Protein AF-A0A4Y1ZU61-F1 (afdb_monomer)

Nearest PDB structures (foldseek):
  5hyd-assembly1_A  TM=4.601E-01  e=2.644E+00  Homo sapiens

Sequence (171 aa):
MGDCLSGASDINQFMALKKELGKLLLRGGMTLHKWCSSASSESDLYPFNYCEKQSSVKTLGIMWNKCEDAFLFDISTSSTTEFTKRDVLSQIARLFDPLGLLGPIISKAKIFLQRLWLLQIDWSQKLHSDIAQEWSSRLWLLQIDWSQKLHSDIAQEWLCEKHKKIPRFVL

Mean predicted aligned error: 12.49 Å

Structure (mmCIF, N/CA/C/O backbone):
data_AF-A0A4Y1ZU61-F1
#
_entry.id   AF-A0A4Y1ZU61-F1
#
loop_
_atom_site.group_PDB
_atom_site.id
_atom_site.type_symbol
_atom_site.label_atom_id
_atom_site.label_alt_id
_atom_site.label_comp_id
_atom_site.label_asym_id
_atom_site.label_entity_id
_atom_site.label_seq_id
_atom_site.pdbx_PDB_ins_code
_atom_site.Cartn_x
_atom_site.Cartn_y
_atom_site.Cartn_z
_atom_site.occupancy
_atom_site.B_iso_or_equiv
_atom_site.auth_seq_id
_atom_site.auth_comp_id
_atom_site.auth_asym_id
_atom_site.auth_atom_id
_atom_site.pdbx_PDB_model_num
ATOM 1 N N . MET A 1 1 ? -3.605 -2.825 -19.265 1.00 49.19 1 MET A N 1
ATOM 2 C CA . MET A 1 1 ? -2.353 -2.650 -18.495 1.00 49.19 1 MET A CA 1
ATOM 3 C C . MET A 1 1 ? -1.211 -2.685 -19.494 1.00 49.19 1 MET A C 1
ATOM 5 O O . MET A 1 1 ? -1.218 -3.591 -20.314 1.00 49.19 1 MET A O 1
ATOM 9 N N . GLY A 1 2 ? -0.324 -1.688 -19.503 1.00 63.91 2 GLY A N 1
ATOM 10 C CA . GLY A 1 2 ? 0.688 -1.520 -20.556 1.00 63.91 2 GLY A CA 1
ATOM 11 C C . GLY A 1 2 ? 1.927 -0.744 -20.106 1.00 63.91 2 GLY A C 1
ATOM 12 O O . GLY A 1 2 ? 2.548 -0.085 -20.932 1.00 63.91 2 GLY A O 1
ATOM 13 N N . ASP A 1 3 ? 2.264 -0.816 -18.816 1.00 68.88 3 ASP A N 1
ATOM 14 C CA . ASP A 1 3 ? 3.451 -0.169 -18.250 1.00 68.88 3 ASP A CA 1
ATOM 15 C C . ASP A 1 3 ? 4.516 -1.240 -17.963 1.00 68.88 3 ASP A C 1
ATOM 17 O O . ASP A 1 3 ? 4.179 -2.347 -17.533 1.00 68.88 3 ASP A O 1
ATOM 21 N N . CYS A 1 4 ? 5.792 -0.927 -18.196 1.00 71.25 4 CYS A N 1
ATOM 22 C CA . CYS A 1 4 ? 6.911 -1.839 -17.963 1.00 71.25 4 CYS A CA 1
ATOM 23 C C . CYS A 1 4 ? 7.970 -1.147 -17.107 1.00 71.25 4 CYS A C 1
ATOM 25 O O . CYS A 1 4 ? 8.726 -0.330 -17.617 1.00 71.25 4 CYS A O 1
ATOM 27 N N . LEU A 1 5 ? 8.028 -1.515 -15.825 1.00 74.25 5 LEU A N 1
ATOM 28 C CA . LEU A 1 5 ? 9.045 -1.027 -14.900 1.00 74.25 5 LEU A CA 1
ATOM 29 C C . LEU A 1 5 ? 10.284 -1.917 -14.989 1.00 74.25 5 LEU A C 1
ATOM 31 O O . LEU A 1 5 ? 10.221 -3.120 -14.737 1.00 74.25 5 LEU A O 1
ATOM 35 N N . SER A 1 6 ? 11.421 -1.321 -15.318 1.00 73.44 6 SER A N 1
ATOM 36 C CA . SER A 1 6 ? 12.723 -1.985 -15.291 1.00 73.44 6 SER A CA 1
ATOM 37 C C . SER A 1 6 ? 13.803 -0.944 -15.064 1.00 73.44 6 SER A C 1
ATOM 39 O O . SER A 1 6 ? 13.598 0.212 -15.424 1.00 73.44 6 SER A O 1
ATOM 41 N N . GLY A 1 7 ? 14.969 -1.342 -14.553 1.00 74.00 7 GLY A N 1
ATOM 42 C CA . GLY A 1 7 ? 16.083 -0.404 -14.496 1.00 74.00 7 GLY A CA 1
ATOM 43 C C . GLY A 1 7 ? 17.477 -1.009 -14.452 1.00 74.00 7 GLY A C 1
ATOM 44 O O . GLY A 1 7 ? 17.630 -2.228 -14.477 1.00 74.00 7 GLY A O 1
ATOM 45 N N . ALA A 1 8 ? 18.500 -0.143 -14.432 1.00 71.56 8 ALA A N 1
ATOM 46 C CA . ALA A 1 8 ? 19.914 -0.544 -14.489 1.00 71.56 8 ALA A CA 1
ATOM 47 C C . ALA A 1 8 ? 20.859 0.295 -13.597 1.00 71.56 8 ALA A C 1
ATOM 49 O O . ALA A 1 8 ? 20.701 1.504 -13.478 1.00 71.56 8 ALA A O 1
ATOM 50 N N . SER A 1 9 ? 21.851 -0.333 -12.952 1.00 72.50 9 SER A N 1
ATOM 51 C CA . SER A 1 9 ? 22.748 0.329 -11.976 1.00 72.50 9 SER A CA 1
ATOM 52 C C . SER A 1 9 ? 23.707 1.367 -12.559 1.00 72.50 9 SER A C 1
ATOM 54 O O . SER A 1 9 ? 24.311 2.120 -11.801 1.00 72.50 9 SER A O 1
ATOM 56 N N . ASP A 1 10 ? 23.838 1.399 -13.880 1.00 75.50 10 ASP A N 1
ATOM 57 C CA . ASP A 1 10 ? 24.692 2.312 -14.629 1.00 75.50 10 ASP A CA 1
ATOM 58 C C . ASP A 1 10 ? 23.974 2.754 -15.911 1.00 75.50 10 ASP A C 1
ATOM 60 O O . ASP A 1 10 ? 23.156 2.009 -16.462 1.00 75.50 10 ASP A O 1
ATOM 64 N N . ILE A 1 11 ? 24.307 3.942 -16.418 1.00 75.50 11 ILE A N 1
ATOM 65 C CA . ILE A 1 11 ? 23.676 4.501 -17.617 1.00 75.50 11 ILE A CA 1
ATOM 66 C C . ILE A 1 11 ? 23.921 3.650 -18.871 1.00 75.50 11 ILE A C 1
ATOM 68 O O . ILE A 1 11 ? 23.031 3.510 -19.709 1.00 75.50 11 ILE A O 1
ATOM 72 N N . ASN A 1 12 ? 25.084 3.009 -18.993 1.00 79.19 12 ASN A N 1
ATOM 73 C CA . ASN A 1 12 ? 25.391 2.143 -20.130 1.00 79.19 12 ASN A CA 1
ATOM 74 C C . ASN A 1 12 ? 24.535 0.877 -20.098 1.00 79.19 12 ASN A C 1
ATOM 76 O O . ASN A 1 12 ? 23.983 0.4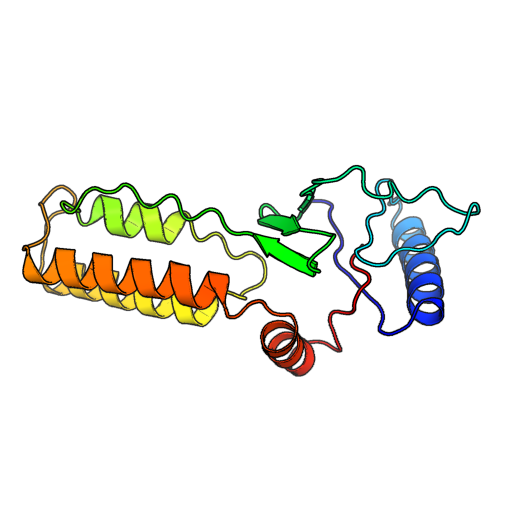66 -21.121 1.00 79.19 12 ASN A O 1
ATOM 80 N N . GLN A 1 13 ? 24.377 0.287 -18.910 1.00 79.88 13 GLN A N 1
ATOM 81 C CA . GLN A 1 13 ? 23.485 -0.854 -18.711 1.00 79.88 13 GLN A CA 1
ATOM 82 C C . GLN A 1 13 ? 22.032 -0.463 -18.991 1.00 79.88 13 GLN A C 1
ATOM 84 O O . GLN A 1 13 ? 21.304 -1.232 -19.614 1.00 79.88 13 GLN A O 1
ATOM 89 N N . PHE A 1 14 ? 21.621 0.744 -18.597 1.00 77.25 14 PHE A N 1
ATOM 90 C CA . PHE A 1 14 ? 20.280 1.254 -18.865 1.00 77.25 14 PHE A CA 1
ATOM 91 C C . PH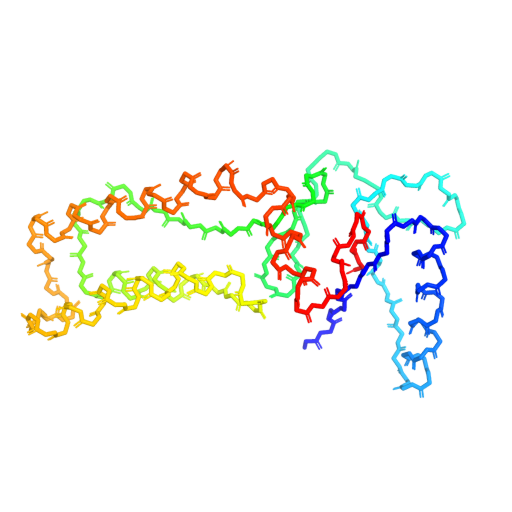E A 1 14 ? 20.015 1.394 -20.364 1.00 77.25 14 PHE A C 1
ATOM 93 O O . PHE A 1 14 ? 18.991 0.932 -20.865 1.00 77.25 14 PHE A O 1
ATOM 100 N N . MET A 1 15 ? 20.960 1.974 -21.105 1.00 79.38 15 MET A N 1
ATOM 101 C CA . MET A 1 15 ? 20.839 2.142 -22.554 1.00 79.38 15 MET A CA 1
ATOM 102 C C . MET A 1 15 ? 20.817 0.796 -23.290 1.00 79.38 15 MET A C 1
ATOM 104 O O . MET A 1 15 ? 20.036 0.621 -24.231 1.00 79.38 15 MET A O 1
ATOM 108 N N . ALA A 1 16 ? 21.626 -0.173 -22.847 1.00 84.44 16 ALA A N 1
ATOM 109 C CA . ALA A 1 16 ? 21.598 -1.536 -23.373 1.00 84.44 16 ALA A CA 1
ATOM 110 C C . ALA A 1 16 ? 20.239 -2.205 -23.117 1.00 84.44 16 ALA A C 1
ATOM 112 O O . ALA A 1 16 ? 19.599 -2.678 -24.057 1.00 84.44 16 ALA A O 1
ATOM 113 N N . LEU A 1 17 ? 19.759 -2.146 -21.873 1.00 82.94 17 LEU A N 1
ATOM 114 C CA . LEU A 1 17 ? 18.472 -2.689 -21.454 1.00 82.94 17 LEU A CA 1
ATOM 115 C C . LEU A 1 17 ? 17.315 -2.078 -22.256 1.00 82.94 17 LEU A C 1
ATOM 117 O O . LEU A 1 17 ? 16.512 -2.808 -22.826 1.00 82.94 17 LEU A O 1
ATOM 121 N N . LYS A 1 18 ? 17.263 -0.746 -22.379 1.00 80.56 18 LYS A N 1
ATOM 122 C CA . LYS A 1 18 ? 16.267 -0.023 -23.187 1.00 80.56 18 LYS A CA 1
ATOM 123 C C . LYS A 1 18 ? 16.232 -0.527 -24.631 1.00 80.56 18 LYS A C 1
ATOM 125 O O . LYS A 1 18 ? 15.157 -0.770 -25.185 1.00 80.56 18 LYS A O 1
ATOM 130 N N . LYS A 1 19 ? 17.405 -0.711 -25.243 1.00 84.31 19 LYS A N 1
ATOM 131 C CA . LYS A 1 19 ? 17.533 -1.204 -26.621 1.00 84.31 19 LYS A CA 1
ATOM 132 C C . LYS A 1 19 ? 17.066 -2.653 -26.759 1.00 84.31 19 LYS A C 1
ATOM 134 O O . LYS A 1 19 ? 16.380 -2.979 -27.728 1.00 84.31 19 LYS A O 1
ATOM 139 N N . GLU A 1 20 ? 17.448 -3.523 -25.832 1.00 87.75 20 GLU A N 1
ATOM 140 C CA . GLU A 1 20 ? 17.048 -4.933 -25.832 1.00 87.75 20 GLU A CA 1
ATOM 141 C C . GLU A 1 20 ? 15.547 -5.096 -25.608 1.00 87.75 20 GLU A C 1
ATOM 143 O O . GLU A 1 20 ? 14.888 -5.800 -26.374 1.00 87.75 20 GLU A O 1
ATOM 148 N N . LEU A 1 21 ? 14.996 -4.374 -24.633 1.00 85.94 21 LEU A N 1
ATOM 149 C CA . LEU A 1 21 ? 13.575 -4.377 -24.309 1.00 85.94 21 LEU A CA 1
ATOM 150 C C . LEU A 1 21 ? 12.737 -3.892 -25.498 1.00 85.94 21 LEU A C 1
ATOM 152 O O . LEU A 1 21 ? 11.770 -4.547 -25.885 1.00 85.94 21 LEU A O 1
ATOM 156 N N . GLY A 1 22 ? 13.156 -2.795 -26.141 1.00 84.50 22 GLY A N 1
ATOM 157 C CA . GLY A 1 22 ? 12.504 -2.280 -27.344 1.00 84.50 22 GLY A CA 1
ATOM 158 C C . GLY A 1 22 ? 12.496 -3.297 -28.488 1.00 84.50 22 GLY A C 1
ATOM 159 O O . GLY A 1 22 ? 11.462 -3.505 -29.117 1.00 84.50 22 GLY A O 1
ATOM 160 N N . LYS A 1 23 ? 13.616 -3.992 -28.727 1.00 88.25 23 LYS A N 1
ATOM 161 C CA . LYS A 1 23 ? 13.687 -5.061 -29.740 1.00 88.25 23 LYS A CA 1
ATOM 162 C C . LYS A 1 23 ? 12.791 -6.250 -29.398 1.00 88.25 23 LYS A C 1
ATOM 164 O O . LYS A 1 23 ? 12.165 -6.811 -30.293 1.00 88.25 23 LYS A O 1
ATOM 169 N N . LEU A 1 24 ? 12.766 -6.662 -28.133 1.00 89.62 24 LEU A N 1
ATOM 170 C CA . LEU A 1 24 ? 11.991 -7.813 -27.678 1.00 89.62 24 LEU A CA 1
ATOM 171 C C . LEU A 1 24 ? 10.491 -7.552 -27.809 1.00 89.62 24 LEU A C 1
ATOM 173 O O . LEU A 1 24 ? 9.779 -8.370 -28.385 1.00 89.62 24 LEU A O 1
ATOM 177 N N . LEU A 1 25 ? 10.021 -6.395 -27.345 1.00 86.00 25 LEU A N 1
ATOM 178 C CA . LEU A 1 25 ? 8.613 -6.018 -27.456 1.00 86.00 25 LEU A CA 1
ATOM 179 C C . LEU A 1 25 ? 8.196 -5.822 -28.913 1.00 86.00 25 LEU A C 1
ATOM 181 O O . LEU A 1 25 ? 7.120 -6.280 -29.295 1.00 86.00 25 LEU A O 1
ATOM 185 N N . LEU A 1 26 ? 9.081 -5.270 -29.751 1.00 88.88 26 LEU A N 1
ATOM 186 C CA . LEU A 1 26 ? 8.821 -5.131 -31.183 1.00 88.88 26 LEU A CA 1
ATOM 187 C C . LEU A 1 26 ? 8.618 -6.491 -31.865 1.00 88.88 26 LEU A C 1
ATOM 189 O O . LEU A 1 26 ? 7.740 -6.620 -32.714 1.00 88.88 26 LEU A O 1
ATOM 193 N N . ARG A 1 27 ? 9.366 -7.530 -31.464 1.00 90.31 27 ARG A N 1
ATOM 194 C CA . ARG A 1 27 ? 9.129 -8.908 -31.939 1.00 90.31 27 ARG A CA 1
ATOM 195 C C . ARG A 1 27 ? 7.758 -9.444 -31.528 1.00 90.31 27 ARG A C 1
ATOM 197 O O . ARG A 1 27 ? 7.196 -10.258 -32.249 1.00 90.31 27 ARG A O 1
ATOM 204 N N . GLY A 1 28 ? 7.226 -8.982 -30.399 1.00 88.56 28 GLY A N 1
ATOM 205 C CA . GLY A 1 28 ? 5.859 -9.252 -29.953 1.00 88.56 28 GLY A CA 1
ATOM 206 C C . GLY A 1 28 ? 4.800 -8.327 -30.563 1.00 88.56 28 GLY A C 1
ATOM 207 O O . GLY A 1 28 ? 3.661 -8.357 -30.110 1.00 88.56 28 GLY A O 1
ATOM 208 N N . GLY A 1 29 ? 5.153 -7.482 -31.541 1.00 88.12 29 GLY A N 1
ATOM 209 C CA . GLY A 1 29 ? 4.235 -6.519 -32.160 1.00 88.12 29 GLY A CA 1
ATOM 210 C C . GLY A 1 29 ? 3.888 -5.314 -31.278 1.00 88.12 29 GLY A C 1
ATOM 211 O O . GLY A 1 29 ? 2.928 -4.606 -31.567 1.00 88.12 29 GLY A O 1
ATOM 212 N N . MET A 1 30 ? 4.645 -5.074 -30.203 1.00 83.00 30 MET A N 1
ATOM 213 C CA . MET A 1 30 ? 4.425 -3.980 -29.256 1.00 83.00 30 MET A CA 1
ATOM 214 C C . MET A 1 30 ? 5.516 -2.914 -29.378 1.00 83.00 30 MET A C 1
ATOM 216 O O . MET A 1 30 ? 6.707 -3.216 -29.419 1.00 83.00 30 MET A O 1
ATOM 220 N N . THR A 1 31 ? 5.119 -1.646 -29.373 1.00 80.50 31 THR A N 1
ATOM 221 C CA . THR A 1 31 ? 6.026 -0.494 -29.442 1.00 80.50 31 THR A CA 1
ATOM 222 C C . THR A 1 31 ? 5.913 0.363 -28.179 1.00 80.50 31 THR A C 1
ATOM 224 O O . THR A 1 31 ? 4.821 0.723 -27.743 1.00 80.50 31 THR A O 1
ATOM 227 N N . LEU A 1 32 ? 7.054 0.693 -27.566 1.00 73.88 32 LEU A N 1
ATOM 228 C CA . LEU A 1 32 ? 7.117 1.522 -26.357 1.00 73.88 32 LEU A CA 1
ATOM 229 C C . LEU A 1 32 ? 7.147 3.012 -26.717 1.00 73.88 32 LEU A C 1
ATOM 231 O O . LEU A 1 32 ? 8.073 3.472 -27.388 1.00 73.88 32 LEU A O 1
ATOM 235 N N . HIS A 1 33 ? 6.162 3.771 -26.234 1.00 62.47 33 HIS A N 1
ATOM 236 C CA . HIS A 1 33 ? 5.930 5.157 -26.667 1.00 62.47 33 HIS A CA 1
ATOM 237 C C . HIS A 1 33 ? 6.062 6.228 -25.572 1.00 62.47 33 HIS A C 1
ATOM 239 O O . HIS A 1 33 ? 5.868 7.406 -25.863 1.00 62.47 33 HIS A O 1
ATOM 245 N N . LYS A 1 34 ? 6.397 5.870 -24.326 1.00 68.69 34 LYS A N 1
ATOM 246 C CA . LYS A 1 34 ? 6.513 6.818 -23.204 1.00 68.69 34 LYS A CA 1
ATOM 247 C C . LYS A 1 34 ? 7.639 6.381 -22.274 1.00 68.69 34 LYS A C 1
ATOM 249 O O . LYS A 1 34 ? 7.451 5.473 -21.481 1.00 68.69 34 LYS A O 1
ATOM 254 N N . TRP A 1 35 ? 8.808 6.996 -22.423 1.00 71.12 35 TRP A N 1
ATOM 255 C CA . TRP A 1 35 ? 10.008 6.658 -21.658 1.00 71.12 35 TRP A CA 1
ATOM 256 C C . TRP A 1 35 ? 10.172 7.637 -20.495 1.00 71.12 35 TRP A C 1
ATOM 258 O O . TRP A 1 35 ? 10.259 8.845 -20.730 1.00 71.12 35 TRP A O 1
ATOM 268 N N . CYS A 1 36 ? 10.234 7.129 -19.264 1.00 65.94 36 CYS A N 1
ATOM 269 C CA . CYS A 1 36 ? 10.576 7.913 -18.077 1.00 65.94 36 CYS A CA 1
ATOM 270 C C . CYS A 1 36 ? 11.932 7.463 -17.503 1.00 65.94 36 CYS A C 1
ATOM 272 O O . CYS A 1 36 ? 12.462 6.423 -17.884 1.00 65.94 36 CYS A O 1
ATOM 274 N N . SER A 1 37 ? 12.550 8.307 -16.673 1.00 67.19 37 SER A N 1
ATOM 275 C CA . SER A 1 37 ? 13.794 8.004 -15.953 1.00 67.19 37 SER A CA 1
ATOM 276 C C . SER A 1 37 ? 13.904 8.913 -14.726 1.00 67.19 37 SER A C 1
ATOM 278 O O . SER A 1 37 ? 13.499 10.078 -14.801 1.00 67.19 37 SER A O 1
ATOM 280 N N . SER A 1 38 ? 14.447 8.396 -13.619 1.00 64.06 38 SER A N 1
ATOM 281 C CA . SER A 1 38 ? 14.801 9.179 -12.423 1.00 64.06 38 SER A CA 1
ATOM 282 C C . SER A 1 38 ? 16.189 9.822 -12.519 1.00 64.06 38 SER A C 1
ATOM 284 O O . SER A 1 38 ? 16.445 10.841 -11.883 1.00 64.06 38 SER A O 1
ATOM 286 N N . ALA A 1 39 ? 17.080 9.305 -13.365 1.00 61.50 39 ALA A N 1
ATOM 287 C CA . ALA A 1 39 ? 18.379 9.923 -13.602 1.00 61.50 39 ALA A CA 1
ATOM 288 C C . ALA A 1 39 ? 18.324 11.034 -14.659 1.00 61.50 39 ALA A C 1
ATOM 290 O O . ALA A 1 39 ? 17.704 10.884 -15.718 1.00 61.50 39 ALA A O 1
ATOM 291 N N . SER A 1 40 ? 19.064 12.113 -14.400 1.00 53.78 40 SER A N 1
ATOM 292 C CA . SER A 1 40 ? 19.354 13.169 -15.365 1.00 53.78 40 SER A CA 1
ATOM 293 C C . SER A 1 40 ? 20.328 12.655 -16.427 1.00 53.78 40 SER A C 1
ATOM 295 O O . SER A 1 40 ? 21.497 12.406 -16.130 1.00 53.78 40 SER A O 1
ATOM 297 N N . SER A 1 41 ? 19.882 12.521 -17.673 1.00 51.72 41 SER A N 1
ATOM 298 C CA . SER A 1 41 ? 20.801 12.428 -18.808 1.00 51.72 41 SER A CA 1
ATOM 299 C C . SER A 1 41 ? 20.477 13.523 -19.818 1.00 51.72 41 SER A C 1
ATOM 301 O O . SER A 1 41 ? 19.444 13.455 -20.484 1.00 51.72 41 SER A O 1
ATOM 303 N N . GLU A 1 42 ? 21.377 14.495 -19.956 1.00 43.41 42 GLU A N 1
ATOM 304 C CA . GLU A 1 42 ? 21.419 15.507 -21.026 1.00 43.41 42 GLU A CA 1
ATOM 305 C C . GLU A 1 42 ? 21.897 14.882 -22.353 1.00 43.41 42 GLU A C 1
ATOM 307 O O . GLU A 1 42 ? 22.849 15.336 -22.976 1.00 43.41 42 GLU A O 1
ATOM 312 N N . SER A 1 43 ? 21.315 13.756 -22.769 1.00 45.34 43 SER A N 1
ATOM 313 C CA . SER A 1 43 ? 21.635 13.166 -24.071 1.00 45.34 43 SER A CA 1
ATOM 314 C C . SER A 1 43 ? 20.534 13.484 -25.071 1.00 45.34 43 SER A C 1
ATOM 316 O O . SER A 1 43 ? 19.485 12.841 -25.076 1.00 45.34 43 SER A O 1
ATOM 318 N N . ASP A 1 44 ? 20.839 14.423 -25.969 1.00 43.97 44 ASP A N 1
ATOM 319 C CA . ASP A 1 44 ? 20.011 14.903 -27.090 1.00 43.97 44 ASP A CA 1
ATOM 320 C C . ASP A 1 44 ? 19.501 13.798 -28.036 1.00 43.97 44 ASP A C 1
ATOM 322 O O . ASP A 1 44 ? 18.626 14.021 -28.869 1.00 43.97 44 ASP A O 1
ATOM 326 N N . LEU A 1 45 ? 20.035 12.579 -27.920 1.00 42.75 45 LEU A N 1
ATOM 327 C CA . LEU A 1 45 ? 19.697 11.441 -28.777 1.00 42.75 45 LEU A CA 1
ATOM 328 C C . LEU A 1 45 ? 18.305 10.858 -28.509 1.00 42.75 45 LEU A C 1
ATOM 330 O O . LEU A 1 45 ? 17.750 10.198 -29.386 1.00 42.75 45 LEU A O 1
ATOM 334 N N . TYR A 1 46 ? 17.739 11.084 -27.322 1.00 47.53 46 TYR A N 1
ATOM 335 C CA . TYR A 1 46 ? 16.368 10.697 -26.999 1.00 47.53 46 TYR A CA 1
ATOM 336 C C . TYR A 1 46 ? 15.809 11.708 -26.002 1.00 47.53 46 TYR A C 1
ATOM 338 O O . TYR A 1 46 ? 16.258 11.689 -24.856 1.00 47.53 46 TYR A O 1
ATOM 346 N N . PRO A 1 47 ? 14.836 12.557 -26.384 1.00 45.38 47 PRO A N 1
ATOM 347 C CA . PRO A 1 47 ? 14.222 13.485 -25.451 1.00 45.38 47 PRO A CA 1
ATOM 348 C C . PRO A 1 47 ? 13.450 12.664 -24.419 1.00 45.38 47 PRO A C 1
ATOM 350 O O . PRO A 1 47 ? 12.307 12.257 -24.622 1.00 45.38 47 PRO A O 1
ATOM 353 N N . PHE A 1 48 ? 14.109 12.347 -23.311 1.00 50.34 48 PHE A N 1
ATOM 354 C CA . PHE A 1 48 ? 13.400 12.058 -22.085 1.00 50.34 48 PHE A CA 1
ATOM 355 C C . PHE A 1 48 ? 12.672 13.347 -21.719 1.00 50.34 48 PHE A C 1
ATOM 357 O O . PHE A 1 48 ? 13.251 14.429 -21.819 1.00 50.34 48 PHE A O 1
ATOM 364 N N . ASN A 1 49 ? 11.408 13.249 -21.311 1.00 46.78 49 ASN A N 1
ATOM 365 C CA . ASN A 1 49 ? 10.718 14.385 -20.707 1.00 46.78 49 ASN A CA 1
ATOM 366 C C . ASN A 1 49 ? 11.382 14.668 -19.354 1.00 46.78 49 ASN A C 1
ATOM 368 O O . ASN A 1 49 ? 10.971 14.154 -18.307 1.00 46.78 49 ASN A O 1
ATOM 372 N N . TYR A 1 50 ? 12.474 15.423 -19.424 1.00 45.88 5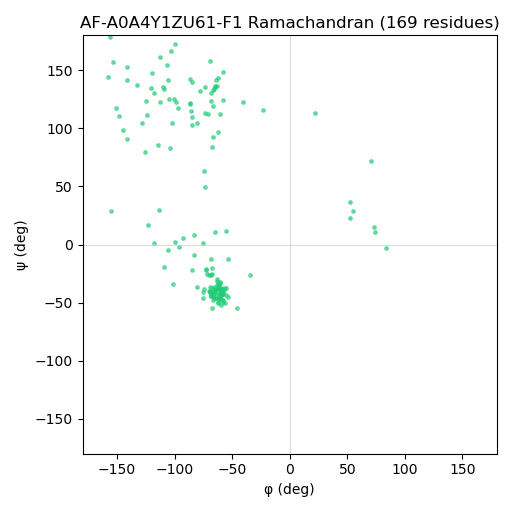0 TYR A N 1
ATOM 373 C CA . TYR A 1 50 ? 13.238 15.925 -18.303 1.00 45.88 50 TYR A CA 1
ATOM 374 C C . TYR A 1 50 ? 12.367 16.886 -17.486 1.00 45.88 50 TYR A C 1
ATOM 376 O O . TYR A 1 50 ? 11.529 17.608 -18.025 1.00 45.88 50 TYR A O 1
ATOM 384 N N . CYS A 1 51 ? 12.520 16.817 -16.164 1.00 48.28 51 CYS A N 1
ATOM 385 C CA . CYS A 1 51 ? 11.661 17.463 -15.179 1.00 48.28 51 CYS A CA 1
ATOM 386 C C . CYS A 1 51 ? 11.632 18.992 -15.317 1.00 48.28 51 CYS A C 1
ATOM 388 O O . CYS A 1 51 ? 12.556 19.676 -14.880 1.00 48.28 51 CYS A O 1
ATOM 390 N N . GLU A 1 52 ? 10.488 19.541 -15.719 1.00 40.47 52 GLU A N 1
ATOM 391 C CA . GLU A 1 52 ? 9.997 20.724 -15.017 1.00 40.47 52 GLU A CA 1
ATOM 392 C C . GLU A 1 52 ? 9.660 20.308 -13.575 1.00 40.47 52 GLU A C 1
ATOM 394 O O . GLU A 1 52 ? 9.143 19.212 -13.321 1.00 40.47 52 GLU A O 1
ATOM 399 N N . LYS A 1 53 ? 10.069 21.149 -12.620 1.00 41.72 53 LYS A N 1
ATOM 400 C CA . LYS A 1 53 ? 9.905 20.970 -11.170 1.00 41.72 53 LYS A CA 1
ATOM 401 C C . LYS A 1 53 ? 8.512 20.400 -10.857 1.00 41.72 53 LYS A C 1
ATOM 403 O O . LYS A 1 53 ? 7.522 21.030 -11.193 1.00 41.72 53 LYS A O 1
ATOM 408 N N . GLN A 1 54 ? 8.461 19.244 -10.187 1.00 50.78 54 GLN A N 1
ATOM 409 C CA . GLN A 1 54 ? 7.243 18.484 -9.840 1.00 50.78 54 GLN A CA 1
ATOM 410 C C . GLN A 1 54 ? 6.526 17.804 -11.023 1.00 50.78 54 GLN A C 1
ATOM 412 O O . GLN A 1 54 ? 5.405 18.153 -11.371 1.00 50.78 54 GLN A O 1
ATOM 417 N N . SER A 1 55 ? 7.103 16.739 -11.584 1.00 60.53 55 SER A N 1
ATOM 418 C CA . SER A 1 55 ? 6.321 15.801 -12.407 1.00 60.53 55 SER A CA 1
ATOM 419 C C . SER A 1 55 ? 6.259 14.435 -11.733 1.00 60.53 55 SER A C 1
ATOM 421 O O . SER A 1 55 ? 7.071 13.550 -11.990 1.00 60.53 55 SER A O 1
ATOM 423 N N . SER A 1 56 ? 5.296 14.264 -10.828 1.00 65.06 56 SER A N 1
ATOM 424 C CA . SER A 1 56 ? 4.895 12.928 -10.394 1.00 65.06 56 SER A CA 1
ATOM 425 C C . SER A 1 56 ? 4.247 12.205 -11.577 1.00 65.06 56 SER A C 1
ATOM 427 O O . SER A 1 56 ? 3.423 12.773 -12.294 1.00 65.06 56 SER A O 1
ATOM 429 N N . VAL A 1 57 ? 4.649 10.960 -11.827 1.00 69.94 57 VAL A N 1
ATOM 430 C CA . VAL A 1 57 ? 4.070 10.136 -12.897 1.00 69.94 57 VAL A CA 1
ATOM 431 C C . VAL A 1 57 ? 3.249 9.035 -12.254 1.00 69.94 57 VAL A C 1
ATOM 433 O O . VAL A 1 57 ? 3.688 8.408 -11.294 1.00 69.94 57 VAL A O 1
ATOM 436 N N . LYS A 1 58 ? 2.038 8.808 -12.763 1.00 69.94 58 LYS A N 1
ATOM 437 C CA . LYS A 1 58 ? 1.232 7.663 -12.351 1.00 69.94 58 LYS A CA 1
ATOM 438 C C . LYS A 1 58 ? 1.628 6.459 -13.201 1.00 69.94 58 LYS A C 1
ATOM 440 O O . LYS A 1 58 ? 1.365 6.467 -14.400 1.00 69.94 58 LYS A O 1
ATOM 445 N N . THR A 1 59 ? 2.198 5.439 -12.572 1.00 67.38 59 THR A N 1
ATOM 446 C CA . THR A 1 59 ? 2.610 4.189 -13.225 1.00 67.38 59 THR A CA 1
ATOM 447 C C . THR A 1 59 ? 2.111 3.013 -12.401 1.00 67.38 59 THR A C 1
ATOM 449 O O . THR A 1 59 ? 2.142 3.068 -11.177 1.00 67.38 59 THR A O 1
ATOM 452 N N . LEU A 1 60 ? 1.576 1.970 -13.043 1.00 70.12 60 LEU A N 1
ATOM 453 C CA . LEU A 1 60 ? 0.943 0.832 -12.351 1.00 70.12 60 LEU A CA 1
ATOM 454 C C . LEU A 1 60 ? -0.144 1.226 -11.331 1.00 70.12 60 LEU A C 1
ATOM 456 O O . LEU A 1 60 ? -0.442 0.460 -10.427 1.00 70.12 60 LEU A O 1
ATOM 460 N N . GLY A 1 61 ? -0.757 2.406 -11.456 1.00 68.31 61 GLY A N 1
ATOM 461 C CA . GLY A 1 61 ? -1.769 2.893 -10.511 1.00 68.31 61 GLY A CA 1
ATOM 462 C C . GLY A 1 61 ? -1.223 3.570 -9.247 1.00 68.31 61 GLY A C 1
ATOM 463 O O . GLY A 1 61 ? -2.027 4.116 -8.495 1.00 68.31 61 GLY A O 1
ATOM 464 N N . ILE A 1 62 ? 0.099 3.611 -9.060 1.00 70.88 62 ILE A N 1
ATOM 465 C CA . ILE A 1 62 ? 0.796 4.312 -7.969 1.00 70.88 62 ILE A CA 1
ATOM 466 C C . ILE A 1 62 ? 1.490 5.571 -8.502 1.00 70.88 62 ILE A C 1
ATOM 468 O O . ILE A 1 62 ? 1.782 5.669 -9.696 1.00 70.88 62 ILE A O 1
ATOM 472 N N . MET A 1 63 ? 1.705 6.572 -7.649 1.00 73.38 63 MET A N 1
ATOM 473 C CA . MET A 1 63 ? 2.445 7.773 -8.037 1.00 73.38 63 MET A CA 1
ATOM 474 C C . MET A 1 63 ? 3.939 7.536 -7.829 1.00 73.38 63 MET A C 1
ATOM 476 O O . MET A 1 63 ? 4.342 6.906 -6.860 1.00 73.38 63 MET A O 1
ATOM 480 N N . TRP A 1 64 ? 4.771 8.046 -8.725 1.00 74.50 64 TRP A N 1
ATOM 481 C CA . TRP A 1 64 ? 6.222 7.969 -8.616 1.00 74.50 64 TRP A CA 1
ATOM 482 C C . TRP A 1 64 ? 6.821 9.371 -8.704 1.00 74.50 64 TRP A C 1
ATOM 484 O O . TRP A 1 64 ? 6.571 10.107 -9.665 1.00 74.50 64 TRP A O 1
ATOM 494 N N . ASN A 1 65 ? 7.585 9.752 -7.679 1.00 69.88 65 ASN A N 1
ATOM 495 C CA . ASN A 1 65 ? 8.403 10.954 -7.675 1.00 69.88 65 ASN A CA 1
ATOM 496 C C . ASN A 1 65 ? 9.745 10.641 -8.337 1.00 69.88 65 ASN A C 1
ATOM 498 O O . ASN A 1 65 ? 10.630 10.050 -7.723 1.00 69.88 65 ASN A O 1
ATOM 502 N N . LYS A 1 66 ? 9.898 11.077 -9.589 1.00 66.81 66 LYS A N 1
ATOM 503 C CA . LYS A 1 66 ? 11.120 10.860 -10.373 1.00 66.81 66 LYS A CA 1
ATOM 504 C C . LYS A 1 66 ? 12.361 11.494 -9.738 1.00 66.81 66 LYS A C 1
ATOM 506 O O . LYS A 1 66 ? 13.447 10.961 -9.906 1.00 66.81 66 LYS A O 1
ATOM 511 N N . CYS A 1 67 ? 12.213 12.620 -9.035 1.00 65.31 67 CYS A N 1
ATOM 512 C CA . CYS A 1 67 ? 13.350 13.349 -8.464 1.00 65.31 67 CYS A CA 1
ATOM 513 C C . CYS A 1 67 ? 13.926 12.650 -7.229 1.00 65.31 67 CYS A C 1
ATOM 515 O O . CYS A 1 67 ? 15.134 12.648 -7.029 1.00 65.31 67 CYS A O 1
ATOM 517 N N . GLU A 1 68 ? 13.051 12.082 -6.403 1.00 63.91 68 GLU A N 1
ATOM 518 C CA . GLU A 1 68 ? 13.423 11.399 -5.156 1.00 63.91 68 GLU A CA 1
ATOM 519 C C . GLU A 1 68 ? 13.545 9.881 -5.338 1.00 63.91 68 GLU A C 1
ATOM 521 O O . GLU A 1 68 ? 13.888 9.178 -4.396 1.00 63.91 68 GLU A O 1
ATOM 526 N N . ASP A 1 69 ? 13.258 9.378 -6.544 1.00 69.12 69 ASP A N 1
ATOM 527 C CA . ASP A 1 69 ? 13.192 7.950 -6.868 1.00 69.12 69 ASP A CA 1
ATOM 528 C C . ASP A 1 69 ? 12.265 7.170 -5.912 1.00 69.12 69 ASP A C 1
ATOM 530 O O . ASP A 1 69 ? 12.524 6.026 -5.546 1.00 69.12 69 ASP A O 1
ATOM 534 N N . ALA A 1 70 ? 11.164 7.805 -5.498 1.00 68.38 70 ALA A N 1
ATOM 535 C CA . ALA A 1 70 ? 10.284 7.308 -4.445 1.00 68.38 70 ALA A CA 1
ATOM 536 C C . ALA A 1 70 ? 8.853 7.091 -4.948 1.00 68.38 70 ALA A C 1
ATOM 538 O O . ALA A 1 70 ? 8.274 7.945 -5.629 1.00 68.38 70 ALA A O 1
ATOM 539 N N . PHE A 1 71 ? 8.253 5.952 -4.595 1.00 73.25 71 PHE A N 1
ATOM 540 C CA . PHE A 1 71 ? 6.825 5.726 -4.813 1.00 73.25 71 PHE A CA 1
ATOM 541 C C . PHE A 1 71 ? 6.007 6.463 -3.755 1.00 73.25 71 PHE A C 1
ATOM 543 O O . PHE A 1 71 ? 6.267 6.370 -2.558 1.00 73.25 71 PHE A O 1
ATOM 550 N N . LEU A 1 72 ? 4.993 7.180 -4.218 1.00 70.25 72 LEU A N 1
ATOM 551 C CA . LEU A 1 72 ? 4.057 7.939 -3.415 1.00 70.25 72 LEU A CA 1
ATOM 552 C C . LEU A 1 72 ? 2.727 7.186 -3.354 1.00 70.25 72 LEU A C 1
ATOM 554 O O . LEU A 1 72 ? 2.106 6.883 -4.379 1.00 70.25 72 LEU A O 1
ATOM 558 N N . PHE A 1 73 ? 2.281 6.931 -2.130 1.00 69.81 73 PHE A N 1
ATOM 559 C CA . PHE A 1 73 ? 0.966 6.386 -1.831 1.00 69.81 73 PHE A CA 1
ATOM 560 C C . PHE A 1 73 ? 0.156 7.463 -1.117 1.00 69.81 73 PHE A C 1
ATOM 562 O O . PHE A 1 73 ? 0.576 7.975 -0.080 1.00 69.81 73 PHE A O 1
ATOM 569 N N . ASP A 1 74 ? -1.000 7.817 -1.673 1.00 65.62 74 ASP A N 1
ATOM 570 C CA . ASP A 1 74 ? -1.909 8.756 -1.024 1.00 65.62 74 ASP A CA 1
ATOM 571 C C . ASP A 1 74 ? -2.729 8.019 0.039 1.00 65.62 74 ASP A C 1
ATOM 573 O O . ASP A 1 74 ? -3.644 7.247 -0.263 1.00 65.62 74 ASP A O 1
ATOM 577 N N . ILE A 1 75 ? -2.370 8.243 1.300 1.00 65.44 75 ILE A N 1
ATOM 578 C CA . ILE A 1 75 ? -3.149 7.800 2.450 1.00 65.44 75 ILE A CA 1
ATOM 579 C C . ILE A 1 75 ? -3.851 9.033 3.000 1.00 65.44 75 ILE A C 1
ATOM 581 O O . ILE A 1 75 ? -3.391 9.661 3.951 1.00 65.44 75 ILE A O 1
ATOM 585 N N . SER A 1 76 ? -4.984 9.384 2.395 1.00 60.59 76 SER A N 1
ATOM 586 C CA . SER A 1 76 ? -5.853 10.434 2.915 1.00 60.59 76 SER A CA 1
ATOM 587 C C . SER A 1 76 ? -6.374 10.015 4.301 1.00 60.59 76 SER A C 1
ATOM 589 O O . SER A 1 76 ? -7.340 9.247 4.408 1.00 60.59 76 SER A O 1
ATOM 591 N N . THR A 1 77 ? -5.735 10.477 5.371 1.00 60.44 77 THR A N 1
ATOM 592 C CA . THR A 1 77 ? -6.242 10.319 6.733 1.00 60.44 77 THR A CA 1
ATOM 593 C C . THR A 1 77 ? -7.207 11.467 7.000 1.00 60.44 77 THR A C 1
ATOM 595 O O . THR A 1 77 ? -6.826 12.633 7.079 1.00 60.44 77 THR A O 1
ATOM 598 N N . SER A 1 78 ? -8.503 11.167 7.088 1.00 59.19 78 SER A N 1
ATOM 599 C CA . SER A 1 78 ? -9.438 12.138 7.647 1.00 59.19 78 SER A CA 1
ATOM 600 C C . SER A 1 78 ? -9.079 12.326 9.122 1.00 59.19 78 SER A C 1
ATOM 602 O O . SER A 1 78 ? -8.875 11.346 9.836 1.00 59.19 78 SER A O 1
ATOM 604 N N . SER A 1 79 ? -9.014 13.572 9.597 1.00 60.69 79 SER A N 1
ATOM 605 C CA . SER A 1 79 ? -8.737 13.934 11.002 1.00 60.69 79 SER A CA 1
ATOM 606 C C . SER A 1 79 ? -9.829 13.486 11.988 1.00 60.69 79 SER A C 1
ATOM 608 O O . SER A 1 79 ? -9.847 13.887 13.150 1.00 60.69 79 SER A O 1
ATOM 610 N N . THR A 1 80 ? -10.759 12.652 11.529 1.00 66.12 80 THR A N 1
ATOM 611 C CA . THR A 1 80 ? -11.802 12.022 12.324 1.00 66.12 80 THR A CA 1
ATOM 612 C C . THR A 1 80 ? -11.190 11.011 13.275 1.00 66.12 80 THR A C 1
ATOM 614 O O . THR A 1 80 ? -10.540 10.061 12.856 1.00 66.12 80 THR A O 1
ATOM 617 N N . THR A 1 81 ? -11.461 11.195 14.560 1.00 70.00 81 THR A N 1
ATOM 618 C CA . THR A 1 81 ? -11.154 10.237 15.629 1.00 70.00 81 THR A CA 1
ATOM 619 C C . THR A 1 81 ? -12.227 9.156 15.767 1.00 70.00 81 THR A C 1
ATOM 621 O O . THR A 1 81 ? -12.039 8.177 16.486 1.00 70.00 81 THR A O 1
ATOM 624 N N . GLU A 1 82 ? -13.349 9.314 15.064 1.00 83.00 82 GLU A N 1
ATOM 625 C CA . GLU A 1 82 ? -14.431 8.342 15.010 1.00 83.00 82 GLU A CA 1
ATOM 626 C C . GLU A 1 82 ? -14.298 7.481 13.756 1.00 83.00 82 GLU A C 1
ATOM 628 O O . GLU A 1 82 ? -14.401 7.975 12.634 1.00 83.00 82 GLU A O 1
ATOM 633 N N . PHE A 1 83 ? -14.100 6.182 13.956 1.00 89.00 83 PHE A N 1
ATOM 634 C CA . PHE A 1 83 ? -14.044 5.202 12.877 1.00 89.00 83 PHE A CA 1
ATOM 635 C C . PHE A 1 83 ? -15.146 4.170 13.058 1.00 89.00 83 PHE A C 1
ATOM 637 O O . PHE A 1 83 ? -15.493 3.807 14.182 1.00 89.00 83 PHE A O 1
ATOM 644 N N . THR A 1 84 ? -15.660 3.657 11.949 1.00 92.81 84 THR A N 1
ATOM 645 C CA . THR A 1 84 ? -16.436 2.417 11.907 1.00 92.81 84 THR A CA 1
ATOM 646 C C . THR A 1 84 ? -15.581 1.275 11.360 1.00 92.81 84 THR A C 1
ATOM 648 O O . THR A 1 84 ? -14.530 1.495 10.746 1.00 92.81 84 THR A O 1
ATOM 651 N N . LYS A 1 85 ? -16.038 0.026 11.520 1.00 92.75 85 LYS A N 1
ATOM 652 C CA . LYS A 1 85 ? -15.401 -1.129 10.859 1.00 92.75 85 LYS A CA 1
ATOM 653 C C . LYS A 1 85 ? -15.320 -0.928 9.337 1.00 92.75 85 LYS A C 1
ATOM 655 O O . LYS A 1 85 ? -14.311 -1.284 8.723 1.00 92.75 85 LYS A O 1
ATOM 660 N N . ARG A 1 86 ? -16.352 -0.321 8.736 1.00 92.44 86 ARG A N 1
ATOM 661 C CA . ARG A 1 86 ? -16.379 0.044 7.314 1.00 92.44 86 ARG A CA 1
ATOM 662 C C . ARG A 1 86 ? -15.261 1.011 6.940 1.00 92.44 86 ARG A C 1
ATOM 664 O O . ARG A 1 86 ? -14.632 0.818 5.901 1.00 92.44 86 ARG A O 1
ATOM 671 N N . ASP A 1 87 ? -15.011 2.025 7.762 1.00 90.00 87 ASP A N 1
ATOM 672 C CA . ASP A 1 87 ? -13.979 3.028 7.479 1.00 90.00 87 ASP A CA 1
ATOM 673 C C . ASP A 1 87 ? -12.585 2.409 7.515 1.00 90.00 87 ASP A C 1
ATOM 675 O O . ASP A 1 87 ? -11.793 2.625 6.598 1.00 90.00 87 ASP A O 1
ATOM 679 N N . VAL A 1 88 ? -12.320 1.556 8.510 1.00 90.06 88 VAL A N 1
ATOM 680 C CA . VAL A 1 88 ? -11.070 0.789 8.613 1.00 90.06 88 VAL A CA 1
ATOM 681 C C . VAL A 1 88 ? -10.847 -0.048 7.355 1.00 90.06 88 VAL A C 1
ATOM 683 O O . VAL A 1 88 ? -9.787 0.032 6.736 1.00 90.06 88 VAL A O 1
ATOM 686 N N . LEU A 1 89 ? -11.852 -0.817 6.920 1.00 91.00 89 LEU A N 1
ATOM 687 C CA . LEU A 1 89 ? -11.737 -1.593 5.685 1.00 91.00 89 LEU A CA 1
ATOM 688 C C . LEU A 1 89 ? -11.532 -0.693 4.460 1.00 91.00 89 LEU A C 1
ATOM 690 O O . LEU A 1 89 ? -10.701 -1.012 3.612 1.00 91.00 89 LEU A O 1
ATOM 694 N N . SER A 1 90 ? -12.278 0.412 4.354 1.00 88.75 90 SER A N 1
ATOM 695 C CA . SER A 1 90 ? -12.149 1.357 3.240 1.00 88.75 90 SER A CA 1
ATOM 696 C C . SER A 1 90 ? -10.725 1.894 3.143 1.00 88.75 90 SER A C 1
ATOM 698 O O . SER A 1 90 ? -10.174 1.950 2.048 1.00 88.75 90 SER A O 1
ATOM 700 N N . GLN A 1 91 ? -10.109 2.236 4.273 1.00 86.06 91 GLN A N 1
ATOM 701 C CA . GLN A 1 91 ? -8.724 2.695 4.313 1.00 86.06 91 GLN A CA 1
ATOM 702 C C . GLN A 1 91 ? -7.739 1.591 3.923 1.00 86.06 91 GLN A C 1
ATOM 704 O O . GLN A 1 91 ? -6.854 1.840 3.111 1.00 86.06 91 GLN A O 1
ATOM 709 N N . ILE A 1 92 ? -7.924 0.358 4.411 1.00 86.62 92 ILE A N 1
ATOM 710 C CA . ILE A 1 92 ? -7.093 -0.789 4.002 1.00 86.62 92 ILE A CA 1
ATOM 711 C C . ILE A 1 92 ? -7.190 -1.022 2.491 1.00 86.62 92 ILE A C 1
ATOM 713 O O . ILE A 1 92 ? -6.179 -1.271 1.844 1.00 86.62 92 ILE A O 1
ATOM 717 N N . ALA A 1 93 ? -8.387 -0.923 1.914 1.00 85.31 93 ALA A N 1
ATOM 718 C CA . ALA A 1 93 ? -8.607 -1.132 0.486 1.00 85.31 93 ALA A CA 1
ATOM 719 C C . ALA A 1 93 ? -7.970 -0.041 -0.395 1.00 85.31 93 ALA A C 1
ATOM 721 O O . ALA A 1 93 ? -7.653 -0.311 -1.552 1.00 85.31 93 ALA A O 1
ATOM 722 N N . ARG A 1 94 ? -7.760 1.173 0.137 1.00 80.75 94 ARG A N 1
ATOM 723 C CA . ARG A 1 94 ? -7.048 2.256 -0.568 1.00 80.75 94 ARG A CA 1
ATOM 724 C C . ARG A 1 94 ? -5.545 2.015 -0.669 1.00 80.75 94 ARG A C 1
ATOM 726 O O . ARG A 1 94 ? -4.917 2.587 -1.554 1.00 80.75 94 ARG A O 1
ATOM 733 N N . LEU A 1 95 ? -4.977 1.162 0.188 1.00 78.31 95 LEU A N 1
ATOM 734 C CA . LEU A 1 95 ? -3.574 0.742 0.129 1.00 78.31 95 LEU A CA 1
ATOM 735 C C . LEU A 1 95 ? -3.365 -0.246 -1.029 1.00 78.31 95 LEU A C 1
ATOM 737 O O . LEU A 1 95 ? -3.062 -1.421 -0.828 1.00 78.31 95 LEU A O 1
ATOM 741 N N . PHE A 1 96 ? -3.593 0.223 -2.255 1.00 72.62 96 PHE A N 1
ATOM 742 C CA . PHE A 1 96 ? -3.360 -0.549 -3.464 1.00 72.62 96 PHE A CA 1
ATOM 743 C C . PHE A 1 96 ? -1.859 -0.798 -3.630 1.00 72.62 96 PHE A C 1
ATOM 745 O O . PHE A 1 96 ? -1.085 0.146 -3.752 1.00 72.62 96 PHE A O 1
ATOM 752 N N . ASP A 1 97 ? -1.462 -2.068 -3.641 1.00 76.06 97 ASP A N 1
ATOM 753 C CA . ASP A 1 97 ? -0.061 -2.483 -3.654 1.00 76.06 97 ASP A CA 1
ATOM 754 C C . ASP A 1 97 ? 0.224 -3.441 -4.821 1.00 76.06 97 ASP A C 1
ATOM 756 O O . ASP A 1 97 ? 0.254 -4.661 -4.642 1.00 76.06 97 ASP A O 1
ATOM 760 N N . PRO A 1 98 ? 0.399 -2.910 -6.042 1.00 70.19 98 PRO A N 1
ATOM 761 C CA . PRO A 1 98 ? 0.651 -3.732 -7.222 1.00 70.19 98 PRO A CA 1
ATOM 762 C C . PRO A 1 98 ? 2.019 -4.428 -7.175 1.00 70.19 98 PRO A C 1
ATOM 764 O O . PRO A 1 98 ? 2.2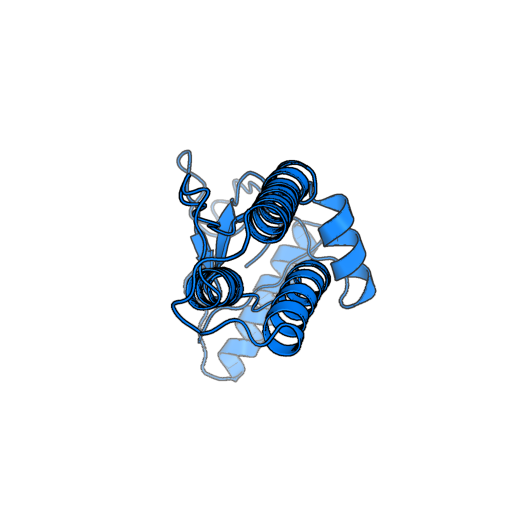24 -5.406 -7.889 1.00 70.19 98 PRO A O 1
ATOM 767 N N . LEU A 1 99 ? 2.949 -3.928 -6.355 1.00 72.81 99 LEU A N 1
ATOM 768 C CA . LEU A 1 99 ? 4.337 -4.390 -6.283 1.00 72.81 99 LEU A CA 1
ATOM 769 C C . LEU A 1 99 ? 4.638 -5.234 -5.032 1.00 72.81 99 LEU A C 1
ATOM 771 O O . LEU A 1 99 ? 5.738 -5.766 -4.909 1.00 72.81 99 LEU A O 1
ATOM 775 N N . GLY A 1 100 ? 3.686 -5.379 -4.107 1.00 78.12 100 GLY A N 1
ATOM 776 C CA . GLY A 1 100 ? 3.884 -6.112 -2.853 1.00 78.12 100 GLY A CA 1
ATOM 777 C C . GLY A 1 100 ? 4.740 -5.374 -1.812 1.00 78.12 100 GLY A C 1
ATOM 778 O O . GLY A 1 100 ? 5.139 -5.984 -0.818 1.00 78.12 100 GLY A O 1
ATOM 779 N N . LEU A 1 101 ? 5.031 -4.086 -2.020 1.00 77.25 101 LEU A N 1
ATOM 780 C CA . LEU A 1 101 ? 5.899 -3.271 -1.160 1.00 77.25 101 LEU A CA 1
ATOM 781 C C . LEU A 1 101 ? 5.258 -2.980 0.203 1.00 77.25 101 LEU A C 1
ATOM 783 O O . LEU A 1 101 ? 5.948 -2.787 1.201 1.00 77.25 101 LEU A O 1
ATOM 787 N N . LEU A 1 102 ? 3.927 -2.978 0.260 1.00 77.06 102 LEU A N 1
ATOM 788 C CA . LEU A 1 102 ? 3.139 -2.690 1.455 1.00 77.06 102 LEU A CA 1
ATOM 789 C C . LEU A 1 102 ? 2.787 -3.956 2.235 1.00 77.06 102 LEU A C 1
ATOM 791 O O . LEU A 1 102 ? 2.031 -3.879 3.206 1.00 77.06 102 LEU A O 1
ATOM 795 N N . GLY A 1 103 ? 3.298 -5.125 1.838 1.00 82.75 103 GLY A N 1
ATOM 796 C CA . GLY A 1 103 ? 2.925 -6.424 2.400 1.00 82.75 103 GLY A CA 1
ATOM 797 C C . GLY A 1 103 ? 2.861 -6.454 3.937 1.00 82.75 103 GLY A C 1
ATOM 798 O O . GLY A 1 103 ? 1.803 -6.786 4.485 1.00 82.75 103 GLY A O 1
ATOM 799 N N . PRO A 1 104 ? 3.927 -6.063 4.665 1.00 82.50 104 PRO A N 1
ATOM 800 C CA . PRO A 1 104 ? 3.925 -6.036 6.131 1.00 82.50 104 PRO A CA 1
ATOM 801 C 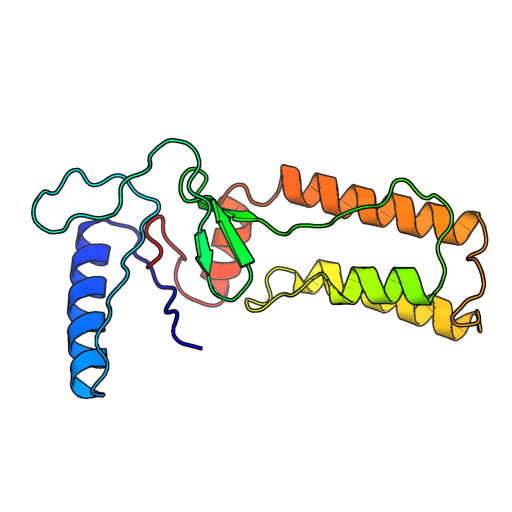C . PRO A 1 104 ? 2.899 -5.061 6.732 1.00 82.50 104 PRO A C 1
ATOM 803 O O . PRO A 1 104 ? 2.265 -5.363 7.746 1.00 82.50 104 PRO A O 1
ATOM 806 N N . ILE A 1 105 ? 2.705 -3.908 6.090 1.00 81.62 105 ILE A N 1
ATOM 807 C CA . ILE A 1 105 ? 1.763 -2.859 6.500 1.00 81.62 105 ILE A CA 1
ATOM 808 C C . ILE A 1 105 ? 0.320 -3.346 6.338 1.00 81.62 105 ILE A C 1
ATOM 810 O O . ILE A 1 105 ? -0.448 -3.367 7.304 1.00 81.62 105 ILE A O 1
ATOM 814 N N . ILE A 1 106 ? -0.030 -3.806 5.134 1.00 84.88 106 ILE A N 1
ATOM 815 C CA . ILE A 1 106 ? -1.360 -4.330 4.811 1.00 84.88 106 ILE A CA 1
ATOM 816 C C . ILE A 1 106 ? -1.674 -5.532 5.701 1.00 84.88 106 ILE A C 1
ATOM 818 O O . ILE A 1 106 ? -2.803 -5.668 6.168 1.00 84.88 106 ILE A O 1
ATOM 822 N N . SER A 1 107 ? -0.686 -6.383 5.991 1.00 88.12 107 SER A N 1
ATOM 823 C CA . SER A 1 107 ? -0.864 -7.534 6.881 1.00 88.12 107 SER A CA 1
ATOM 824 C C . SER A 1 107 ? -1.242 -7.104 8.299 1.00 88.12 107 SER A C 1
ATOM 826 O O . SER A 1 107 ? -2.246 -7.580 8.828 1.00 88.12 107 SER A O 1
ATOM 828 N N . LYS A 1 108 ? -0.516 -6.151 8.901 1.00 87.94 108 LYS A N 1
ATOM 829 C CA . LYS A 1 108 ? -0.858 -5.608 10.231 1.00 87.94 108 LYS A CA 1
ATOM 830 C C . LYS A 1 108 ? -2.246 -4.964 10.252 1.00 87.94 108 LYS A C 1
ATOM 832 O O . LYS A 1 108 ? -2.984 -5.134 11.224 1.00 87.94 108 LYS A O 1
ATOM 837 N N . ALA A 1 109 ? -2.616 -4.261 9.184 1.00 89.12 109 ALA A N 1
ATOM 838 C CA . ALA A 1 109 ? -3.930 -3.642 9.066 1.00 89.12 109 ALA A CA 1
ATOM 839 C C . ALA A 1 109 ? -5.051 -4.690 8.914 1.00 89.12 109 ALA A C 1
ATOM 841 O O . ALA A 1 109 ? -6.088 -4.592 9.567 1.00 89.12 109 ALA A O 1
ATOM 842 N N . LYS A 1 110 ? -4.823 -5.760 8.140 1.00 90.94 110 LYS A N 1
ATOM 843 C CA . LYS A 1 110 ? -5.749 -6.899 8.022 1.00 90.94 110 LYS A CA 1
ATOM 844 C C . LYS A 1 110 ? -5.901 -7.668 9.333 1.00 90.94 110 LYS A C 1
ATOM 846 O O . LYS A 1 110 ? -7.019 -8.048 9.663 1.00 90.94 110 LYS A O 1
ATOM 851 N N . ILE A 1 111 ? -4.826 -7.852 10.102 1.00 93.19 111 ILE A N 1
ATOM 852 C CA . ILE A 1 111 ? -4.891 -8.447 11.450 1.00 93.19 111 ILE A CA 1
ATOM 853 C C . ILE A 1 111 ? -5.761 -7.583 12.371 1.00 93.19 111 ILE A C 1
ATOM 855 O O . ILE A 1 111 ? -6.602 -8.102 13.103 1.00 93.19 111 ILE A O 1
ATOM 859 N N . PHE A 1 112 ? -5.611 -6.257 12.311 1.00 93.06 112 PHE A N 1
ATOM 860 C CA . PHE A 1 112 ? -6.479 -5.349 13.060 1.00 93.06 112 PHE A CA 1
ATOM 861 C C . PHE A 1 112 ? -7.947 -5.494 12.636 1.00 93.06 112 PHE A C 1
ATOM 863 O O . PHE A 1 112 ? -8.818 -5.661 13.487 1.00 93.06 112 PHE A O 1
ATOM 870 N N . LEU A 1 113 ? -8.226 -5.529 11.330 1.00 93.88 113 LEU A N 1
ATOM 871 C CA . LEU A 1 113 ? -9.576 -5.762 10.819 1.00 93.88 113 LEU A CA 1
ATOM 872 C C . LEU A 1 113 ? -10.147 -7.108 11.299 1.00 93.88 113 LEU A C 1
ATOM 874 O O . LEU A 1 113 ? -11.299 -7.158 11.722 1.00 93.88 113 LEU A O 1
ATOM 878 N N . GLN A 1 114 ? -9.349 -8.183 11.295 1.00 95.31 114 GLN A N 1
ATOM 879 C CA . GLN A 1 114 ? -9.731 -9.490 11.849 1.00 95.31 114 GLN A CA 1
ATOM 880 C C . GLN A 1 114 ? -10.111 -9.400 13.331 1.00 95.31 114 GLN A C 1
ATOM 882 O O . GLN A 1 114 ? -11.125 -9.969 13.731 1.00 95.31 114 GLN A O 1
ATOM 887 N N . ARG A 1 115 ? -9.378 -8.627 14.140 1.00 95.19 115 ARG A N 1
ATOM 888 C CA . ARG A 1 115 ? -9.748 -8.384 15.543 1.00 95.19 115 ARG A CA 1
ATOM 889 C C . ARG A 1 115 ? -11.119 -7.715 15.670 1.00 95.19 115 ARG A C 1
ATOM 891 O O . ARG A 1 115 ? -11.900 -8.123 16.523 1.00 95.19 115 ARG A O 1
ATOM 898 N N . LEU A 1 116 ? -11.457 -6.753 14.808 1.00 94.88 116 LEU A N 1
ATOM 899 C CA . LEU A 1 116 ? -12.791 -6.132 14.813 1.00 94.88 116 LEU A CA 1
ATOM 900 C C . LEU A 1 116 ? -13.908 -7.140 14.494 1.00 94.88 116 LEU A C 1
ATOM 902 O O . LEU A 1 116 ? -15.038 -6.985 14.958 1.00 94.88 116 LEU A O 1
ATOM 906 N N . TRP A 1 117 ? -13.624 -8.158 13.676 1.00 94.50 117 TRP A N 1
ATOM 907 C CA . TRP A 1 117 ? -14.553 -9.263 13.420 1.00 94.50 117 TRP A CA 1
ATOM 908 C C . TRP A 1 117 ? -14.743 -10.152 14.644 1.00 94.50 117 TRP A C 1
ATOM 910 O O . TRP A 1 117 ? -15.880 -10.452 14.987 1.00 94.50 117 TRP A O 1
ATOM 920 N N . LEU A 1 118 ? -13.660 -10.502 15.341 1.00 96.06 118 LEU A N 1
ATOM 921 C CA . LEU A 1 118 ? -13.728 -11.300 16.570 1.00 96.06 118 LEU A CA 1
ATOM 922 C C . LEU A 1 118 ? -14.492 -10.587 17.692 1.00 96.06 118 LEU A C 1
ATOM 924 O O . LEU A 1 118 ? -15.215 -11.232 18.442 1.00 96.06 118 LEU A O 1
ATOM 928 N N . LEU A 1 119 ? -14.380 -9.260 17.764 1.00 94.25 119 LEU A N 1
ATOM 929 C CA . LEU A 1 119 ? -15.140 -8.425 18.697 1.00 94.25 119 LEU A CA 1
ATOM 930 C C . LEU A 1 119 ? -16.613 -8.230 18.298 1.00 94.25 119 LEU A C 1
ATOM 932 O O . LEU A 1 119 ? -17.322 -7.512 18.991 1.00 94.25 119 LEU A O 1
ATOM 936 N N . GLN A 1 120 ? -17.067 -8.830 17.189 1.00 94.75 120 GLN A N 1
ATOM 937 C CA . GLN A 1 120 ? -18.453 -8.750 16.702 1.00 94.75 120 GLN A CA 1
ATOM 938 C C . GLN A 1 120 ? -18.964 -7.309 16.512 1.00 94.75 120 GLN A C 1
ATOM 940 O O . GLN A 1 120 ? -20.154 -7.046 16.615 1.00 94.75 120 GLN A O 1
ATOM 945 N N . ILE A 1 121 ? -18.067 -6.363 16.211 1.00 93.19 121 ILE A N 1
ATOM 946 C CA . ILE A 1 121 ? -18.443 -4.964 15.964 1.00 93.19 121 ILE A CA 1
ATOM 947 C C . ILE A 1 121 ? -19.232 -4.877 14.654 1.00 93.19 121 ILE A C 1
ATOM 949 O O . ILE A 1 121 ? -18.771 -5.371 13.625 1.00 93.19 121 ILE A O 1
ATOM 953 N N . ASP A 1 122 ? -20.379 -4.219 14.634 1.00 93.38 122 ASP A N 1
ATOM 954 C CA . ASP A 1 122 ? -21.142 -4.083 13.395 1.00 93.38 122 ASP A CA 1
ATOM 955 C C . ASP A 1 122 ? -20.459 -3.168 12.368 1.00 93.38 122 ASP A C 1
ATOM 957 O O . ASP A 1 122 ? -19.627 -2.314 12.676 1.00 93.38 122 ASP A O 1
ATOM 961 N N . TRP A 1 123 ? -20.821 -3.337 11.096 1.00 91.44 123 TRP A N 1
ATOM 962 C CA . TRP A 1 123 ? -20.192 -2.637 9.970 1.00 91.44 123 TRP A CA 1
ATOM 963 C C . TRP A 1 123 ? -20.198 -1.107 10.103 1.00 91.44 123 TRP A C 1
ATOM 965 O O . TRP A 1 123 ? -19.185 -0.455 9.844 1.00 91.44 123 TRP A O 1
ATOM 975 N N . SER A 1 124 ? -21.339 -0.558 10.530 1.00 92.19 124 SER A N 1
ATOM 976 C CA . SER A 1 124 ? -21.568 0.878 10.737 1.00 92.19 124 SER A CA 1
ATOM 977 C C . SER A 1 124 ? -21.456 1.294 12.207 1.00 92.19 124 SER A C 1
ATOM 979 O O . SER A 1 124 ? -21.689 2.457 12.532 1.00 92.19 124 SER A O 1
ATOM 981 N N . GLN A 1 125 ? -21.129 0.364 13.108 1.00 91.81 125 GLN A N 1
ATOM 982 C CA . GLN A 1 125 ? -20.946 0.678 14.520 1.00 91.81 125 GLN A CA 1
ATOM 983 C C . GLN A 1 125 ? -19.630 1.431 14.709 1.00 91.81 125 GLN A C 1
ATOM 985 O O . GLN A 1 125 ? -18.593 1.062 14.147 1.00 91.81 125 GLN A O 1
ATOM 990 N N . LYS A 1 126 ? -19.680 2.493 15.520 1.00 92.44 126 LYS A N 1
ATOM 991 C CA . LYS A 1 126 ? -18.484 3.233 15.922 1.00 92.44 126 LYS A CA 1
ATOM 992 C C . LYS A 1 126 ? -17.582 2.336 16.766 1.00 92.44 126 LYS A C 1
ATOM 994 O O . LYS A 1 126 ? -18.053 1.633 17.660 1.00 92.44 126 LYS A O 1
ATOM 999 N N . LEU A 1 127 ? -16.285 2.376 16.484 1.00 92.56 127 LEU A N 1
ATOM 1000 C CA . LEU A 1 127 ? -15.281 1.716 17.304 1.00 92.56 127 LEU A CA 1
ATOM 1001 C C . LEU A 1 127 ? -15.281 2.327 18.709 1.00 92.56 127 LEU A C 1
ATOM 1003 O O . LEU A 1 127 ? -15.442 3.538 18.869 1.00 92.56 127 LEU A O 1
ATOM 1007 N N . HIS A 1 128 ? -15.064 1.485 19.718 1.00 91.69 128 HIS A N 1
ATOM 1008 C CA . HIS A 1 128 ? -14.772 1.968 21.063 1.00 91.69 128 HIS A CA 1
ATOM 1009 C C . HIS A 1 128 ? -13.520 2.854 21.037 1.00 91.69 128 HIS A C 1
ATOM 1011 O O . HIS A 1 128 ? -12.631 2.670 20.201 1.00 91.69 128 HIS A O 1
ATOM 1017 N N . SER A 1 129 ? -13.472 3.848 21.923 1.00 88.31 129 SER A N 1
ATOM 1018 C CA . SER A 1 129 ? -12.454 4.903 21.899 1.00 88.31 129 SER A CA 1
ATOM 1019 C C . SER A 1 129 ? -11.026 4.364 21.978 1.00 88.31 129 SER A C 1
ATOM 1021 O O . SER A 1 129 ? -10.143 4.868 21.294 1.00 88.31 129 SER A O 1
ATOM 1023 N N . ASP A 1 130 ? -10.808 3.311 22.764 1.00 90.38 130 ASP A N 1
ATOM 1024 C CA . ASP A 1 130 ? -9.535 2.601 22.891 1.00 90.38 130 ASP A CA 1
ATOM 1025 C C . ASP A 1 130 ? -9.088 1.983 21.554 1.00 90.38 130 ASP A C 1
ATOM 1027 O O . ASP A 1 130 ? -7.956 2.184 21.110 1.00 90.38 130 ASP A O 1
ATOM 1031 N N . ILE A 1 131 ? -10.001 1.301 20.860 1.00 91.62 131 ILE A N 1
ATOM 1032 C CA . ILE A 1 131 ? -9.749 0.659 19.564 1.00 91.62 131 ILE A CA 1
ATOM 1033 C C . ILE A 1 131 ? -9.545 1.709 18.463 1.00 91.62 131 ILE A C 1
ATOM 1035 O O . ILE A 1 131 ? -8.667 1.561 17.610 1.00 91.62 131 ILE A O 1
ATOM 1039 N N . ALA A 1 132 ? -10.340 2.781 18.472 1.00 89.94 132 ALA A N 1
ATOM 1040 C CA . ALA A 1 132 ? -10.218 3.886 17.523 1.00 89.94 132 ALA A CA 1
ATOM 1041 C C . ALA A 1 132 ? -8.882 4.632 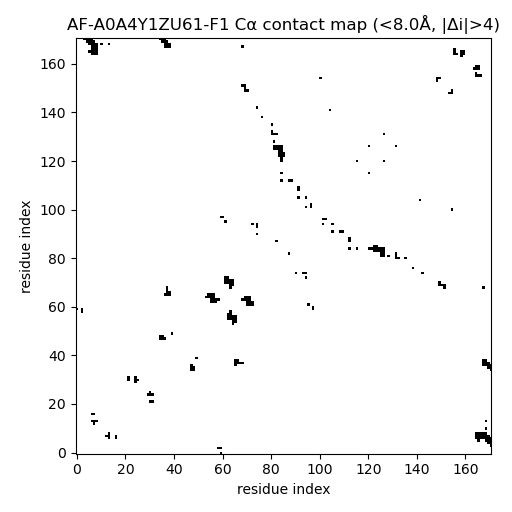17.686 1.00 89.94 132 ALA A C 1
ATOM 1043 O O . ALA A 1 132 ? -8.231 4.981 16.697 1.00 89.94 132 ALA A O 1
ATOM 1044 N N . GLN A 1 133 ? -8.440 4.833 18.930 1.00 88.06 133 GLN A N 1
ATOM 1045 C CA . GLN A 1 133 ? -7.150 5.443 19.237 1.00 88.06 133 GLN A CA 1
ATOM 1046 C C . GLN A 1 133 ? -5.990 4.534 18.815 1.00 88.06 133 GLN A C 1
ATOM 1048 O O . GLN A 1 133 ? -5.026 5.011 18.215 1.00 88.06 133 GLN A O 1
ATOM 1053 N N . GLU A 1 134 ? -6.103 3.221 19.037 1.00 89.00 134 GLU A N 1
ATOM 1054 C CA . GLU A 1 134 ? -5.132 2.250 18.530 1.00 89.00 134 GLU A CA 1
ATOM 1055 C C . GLU A 1 134 ? -5.034 2.310 16.999 1.00 89.00 134 GLU A C 1
ATOM 1057 O O . GLU A 1 134 ? -3.929 2.416 16.465 1.00 89.00 134 GLU A O 1
ATOM 1062 N N . TRP A 1 135 ? -6.165 2.315 16.284 1.00 88.94 135 TRP A N 1
ATOM 1063 C CA . TRP A 1 135 ? -6.180 2.464 14.826 1.00 88.94 135 TRP A CA 1
ATOM 1064 C C . TRP A 1 135 ? -5.501 3.762 14.377 1.00 88.94 135 TRP A C 1
ATOM 1066 O O . TRP A 1 135 ? -4.610 3.727 13.531 1.00 88.94 135 TRP A O 1
ATOM 1076 N N . SER A 1 136 ? -5.848 4.888 15.003 1.00 84.25 136 SER A N 1
ATOM 1077 C CA . SER A 1 136 ? -5.270 6.205 14.703 1.00 84.25 136 SER A CA 1
ATOM 1078 C C . SER A 1 136 ? -3.754 6.232 14.911 1.00 84.25 136 SER A C 1
ATOM 1080 O O . SER A 1 136 ? -3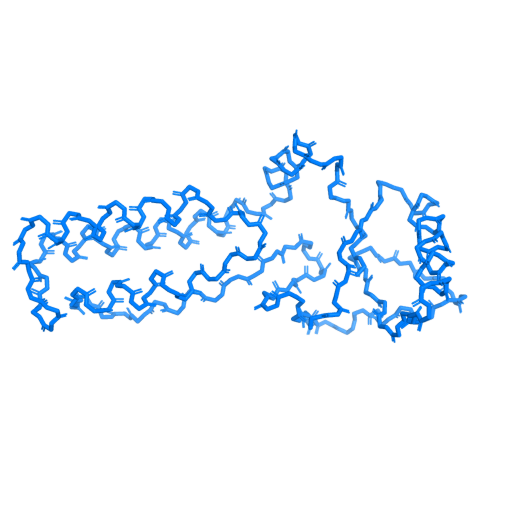.014 6.733 14.067 1.00 84.25 136 SER A O 1
ATOM 1082 N N . SER A 1 137 ? -3.272 5.635 16.006 1.00 82.44 137 SER A N 1
ATOM 1083 C CA . SER A 1 137 ? -1.835 5.537 16.290 1.00 82.44 137 SER A CA 1
ATOM 1084 C C . SER A 1 137 ? -1.099 4.691 15.246 1.00 82.44 137 SER A C 1
ATOM 1086 O O . SER A 1 137 ? -0.007 5.047 14.805 1.00 82.44 137 SER A O 1
ATOM 1088 N N . ARG A 1 138 ? -1.724 3.599 14.787 1.00 79.00 138 ARG A N 1
ATOM 1089 C CA . ARG A 1 138 ? -1.172 2.727 13.746 1.00 79.00 138 ARG A CA 1
ATOM 1090 C C . ARG A 1 138 ? -1.157 3.417 12.388 1.00 79.00 138 ARG A C 1
ATOM 1092 O O . ARG A 1 138 ? -0.160 3.291 11.692 1.00 79.00 138 ARG A O 1
ATOM 1099 N N . LEU A 1 139 ? -2.201 4.169 12.033 1.00 72.75 139 LEU A N 1
ATOM 1100 C CA . LEU A 1 139 ? -2.223 5.002 10.826 1.00 72.75 139 LEU A CA 1
ATOM 1101 C C . LEU A 1 139 ? -1.104 6.048 10.837 1.00 72.75 139 LEU A C 1
ATOM 1103 O O . LEU A 1 139 ? -0.444 6.249 9.822 1.00 72.75 139 LEU A O 1
ATOM 1107 N N . TRP A 1 140 ? -0.858 6.680 11.985 1.00 62.25 140 TRP A N 1
ATOM 1108 C CA . TRP A 1 140 ? 0.222 7.654 12.124 1.00 62.25 140 TRP A CA 1
ATOM 1109 C C . TRP A 1 140 ? 1.605 7.016 11.952 1.00 62.25 140 TRP A C 1
ATOM 1111 O O . TRP A 1 140 ? 2.465 7.581 11.279 1.00 62.25 140 TRP A O 1
ATOM 1121 N N . LEU A 1 141 ? 1.799 5.798 12.474 1.00 60.84 141 LEU A N 1
ATOM 1122 C CA . LEU A 1 141 ? 3.009 5.017 12.206 1.00 60.84 141 LEU A CA 1
ATOM 1123 C C . LEU A 1 141 ? 3.175 4.707 10.721 1.00 60.84 141 LEU A C 1
ATOM 1125 O O . LEU A 1 141 ? 4.305 4.729 10.252 1.00 60.84 141 LEU A O 1
ATOM 1129 N N . LEU A 1 142 ? 2.088 4.474 9.972 1.00 63.12 142 LEU A N 1
ATOM 1130 C CA . LEU A 1 142 ? 2.192 4.369 8.516 1.00 63.12 142 LEU A CA 1
ATOM 1131 C C . LEU A 1 142 ? 2.748 5.675 7.955 1.00 63.12 142 LEU A C 1
ATOM 1133 O O . LEU A 1 142 ? 3.754 5.645 7.267 1.00 63.12 142 LEU A O 1
ATOM 1137 N N . GLN A 1 143 ? 2.168 6.822 8.297 1.00 59.69 143 GLN A N 1
ATOM 1138 C CA . GLN A 1 143 ? 2.590 8.118 7.760 1.00 59.69 143 GLN A CA 1
ATOM 1139 C C . GLN A 1 143 ? 4.062 8.467 8.068 1.00 59.69 143 GLN A C 1
ATOM 1141 O O . GLN A 1 143 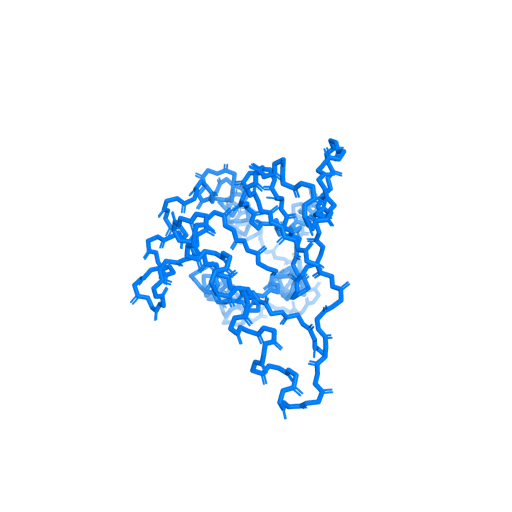? 4.756 9.008 7.207 1.00 59.69 143 GLN A O 1
ATOM 1146 N N . ILE A 1 144 ? 4.564 8.114 9.257 1.00 48.47 144 ILE A N 1
ATOM 1147 C CA . ILE A 1 144 ? 5.972 8.327 9.630 1.00 48.47 144 ILE A CA 1
ATOM 1148 C C . ILE A 1 144 ? 6.915 7.330 8.967 1.00 48.47 144 ILE A C 1
ATOM 1150 O O . ILE A 1 144 ? 7.936 7.756 8.424 1.00 48.47 144 ILE A O 1
ATOM 1154 N N . ASP A 1 145 ? 6.582 6.037 8.981 1.00 50.16 145 ASP A N 1
ATOM 1155 C CA . ASP A 1 145 ? 7.375 5.001 8.308 1.00 50.16 145 ASP A CA 1
ATOM 1156 C C . ASP A 1 145 ? 7.437 5.300 6.794 1.00 50.16 145 ASP A C 1
ATOM 1158 O O . ASP A 1 145 ? 8.484 5.147 6.180 1.00 50.16 145 ASP A O 1
ATOM 1162 N N . TRP A 1 146 ? 6.385 5.889 6.207 1.00 53.59 146 TRP A N 1
ATOM 1163 C CA . TRP A 1 146 ? 6.387 6.414 4.833 1.00 53.59 146 TRP A CA 1
ATOM 1164 C C . TRP A 1 146 ? 7.338 7.595 4.628 1.00 53.59 146 TRP A C 1
ATOM 1166 O O . TRP A 1 146 ? 8.097 7.601 3.663 1.00 53.59 146 TRP A O 1
ATOM 1176 N N . SER A 1 147 ? 7.323 8.581 5.531 1.00 42.62 147 SER A N 1
ATOM 1177 C CA . SER A 1 147 ? 8.180 9.771 5.414 1.00 42.62 147 SER A CA 1
ATOM 1178 C C . SER A 1 147 ? 9.672 9.473 5.595 1.00 42.62 147 SER A C 1
ATOM 1180 O O . SER A 1 147 ? 10.505 10.209 5.074 1.00 42.62 147 SER A O 1
ATOM 1182 N N . GLN A 1 148 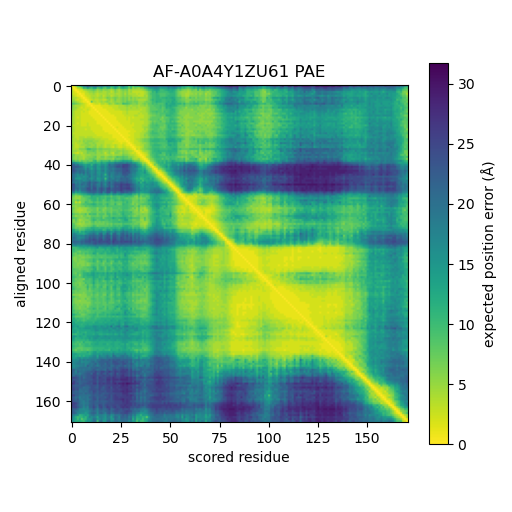? 10.016 8.407 6.328 1.00 40.66 148 GLN A N 1
ATOM 1183 C CA . GLN A 1 148 ? 11.406 8.085 6.660 1.00 40.66 148 GLN A CA 1
ATOM 1184 C C . GLN A 1 148 ? 11.966 6.856 5.934 1.00 40.66 148 GLN A C 1
ATOM 1186 O O . GLN A 1 148 ? 13.184 6.719 5.857 1.00 40.66 148 GLN A O 1
ATOM 1191 N N . LYS A 1 149 ? 11.125 5.960 5.398 1.00 44.59 149 LYS A N 1
ATOM 1192 C CA . LYS A 1 149 ? 11.559 4.603 5.011 1.00 44.59 149 LYS A CA 1
ATOM 1193 C C . LYS A 1 149 ? 11.329 4.200 3.561 1.00 44.59 149 LYS A C 1
ATOM 1195 O O . LYS A 1 149 ? 11.491 3.031 3.223 1.00 44.59 149 LYS A O 1
ATOM 1200 N N . LEU A 1 150 ? 11.085 5.171 2.687 1.00 47.97 150 LEU A N 1
ATOM 1201 C CA . LEU A 1 150 ? 11.430 5.032 1.271 1.00 47.97 150 LEU A CA 1
ATOM 1202 C C . LEU A 1 150 ? 12.532 6.009 0.843 1.00 47.97 150 LEU A C 1
ATOM 1204 O O . LEU A 1 150 ? 12.625 6.370 -0.324 1.00 47.97 150 LEU A O 1
ATOM 1208 N N . HIS A 1 151 ? 13.427 6.383 1.766 1.00 41.06 151 HIS A N 1
ATOM 1209 C CA . HIS A 1 151 ? 14.804 6.587 1.328 1.00 41.06 151 HIS A CA 1
ATOM 1210 C C . HIS A 1 151 ? 15.250 5.265 0.708 1.00 41.06 151 HIS A C 1
ATOM 1212 O O . HIS A 1 151 ? 15.090 4.213 1.329 1.00 41.06 151 HIS A O 1
ATOM 1218 N N . SER A 1 152 ? 15.705 5.346 -0.539 1.00 46.91 152 SER A N 1
ATOM 1219 C CA . SER A 1 152 ? 15.971 4.268 -1.494 1.00 46.91 152 SER A CA 1
ATOM 1220 C C . SER A 1 152 ? 16.499 2.954 -0.925 1.00 46.91 152 SER A C 1
ATOM 1222 O O . SER A 1 152 ? 16.260 1.916 -1.518 1.00 46.91 152 SER A O 1
ATOM 1224 N N . ASP A 1 153 ? 17.181 2.952 0.210 1.00 37.69 153 ASP A N 1
ATOM 1225 C CA . ASP A 1 153 ? 18.059 1.868 0.622 1.00 37.69 153 ASP A CA 1
ATOM 1226 C C . ASP A 1 153 ? 17.310 0.619 1.115 1.00 37.69 153 ASP A C 1
ATOM 1228 O O . ASP A 1 153 ? 17.653 -0.477 0.692 1.00 37.69 153 ASP A O 1
ATOM 1232 N N . ILE A 1 154 ? 16.226 0.738 1.895 1.00 38.78 154 ILE A N 1
ATOM 1233 C CA . ILE A 1 154 ? 15.490 -0.447 2.404 1.00 38.78 154 ILE A CA 1
ATOM 1234 C C . ILE A 1 154 ? 14.542 -1.020 1.342 1.00 38.78 154 ILE A C 1
ATOM 1236 O O . ILE A 1 154 ? 14.406 -2.238 1.210 1.00 38.78 154 ILE A O 1
ATOM 1240 N N . ALA A 1 155 ? 13.916 -0.154 0.539 1.00 39.53 155 ALA A N 1
ATOM 1241 C CA . ALA A 1 155 ? 13.136 -0.594 -0.612 1.00 39.53 155 ALA A CA 1
ATOM 1242 C C . ALA A 1 155 ? 14.045 -1.237 -1.672 1.00 39.53 155 ALA A C 1
ATOM 1244 O O . ALA A 1 155 ? 13.686 -2.279 -2.215 1.00 39.53 155 ALA A O 1
ATOM 1245 N N . GLN A 1 156 ? 15.240 -0.684 -1.919 1.00 39.78 156 GLN A N 1
ATOM 1246 C CA . GLN A 1 156 ? 16.220 -1.286 -2.823 1.00 39.78 156 GLN A CA 1
ATOM 1247 C C . GLN A 1 156 ? 16.789 -2.591 -2.280 1.00 39.78 156 GLN A C 1
ATOM 1249 O O . GLN A 1 156 ? 16.974 -3.498 -3.079 1.00 39.78 156 GLN A O 1
ATOM 1254 N N . GLU A 1 157 ? 17.036 -2.734 -0.980 1.00 35.66 157 GLU A N 1
ATOM 1255 C CA . GLU A 1 157 ? 17.563 -3.971 -0.391 1.00 35.66 157 GLU A CA 1
ATOM 1256 C C . GLU A 1 157 ? 16.527 -5.107 -0.448 1.00 35.66 157 GLU A C 1
ATOM 1258 O O . GLU A 1 157 ? 16.830 -6.197 -0.935 1.00 35.66 157 GLU A O 1
ATOM 1263 N N . TRP A 1 158 ? 15.266 -4.823 -0.103 1.00 39.84 158 TRP A N 1
ATOM 1264 C CA . TRP A 1 158 ? 14.178 -5.806 -0.175 1.00 39.84 158 TRP A CA 1
ATOM 1265 C C . TRP A 1 158 ? 13.799 -6.175 -1.620 1.00 39.84 158 TRP A C 1
ATOM 1267 O O . TRP A 1 158 ? 13.528 -7.338 -1.929 1.00 39.84 158 TRP A O 1
ATOM 1277 N N . LEU A 1 159 ? 13.833 -5.206 -2.542 1.00 38.25 159 LEU A N 1
ATOM 1278 C CA . LEU A 1 159 ? 13.655 -5.471 -3.970 1.00 38.25 159 LEU A CA 1
ATOM 1279 C C . LEU A 1 159 ? 14.853 -6.226 -4.561 1.00 38.25 159 LEU A C 1
ATOM 1281 O O . LEU A 1 159 ? 14.633 -7.168 -5.315 1.00 38.25 159 LEU A O 1
ATOM 1285 N N . CYS A 1 160 ? 16.092 -5.897 -4.169 1.00 39.25 160 CYS A N 1
ATOM 1286 C CA . CYS A 1 160 ? 17.315 -6.595 -4.586 1.00 39.25 160 CYS A CA 1
ATOM 1287 C C . CYS A 1 160 ? 17.297 -8.084 -4.248 1.00 39.25 160 CYS A C 1
ATOM 1289 O O . CYS A 1 160 ? 17.794 -8.887 -5.040 1.00 39.25 160 CYS A O 1
ATOM 1291 N N . GLU A 1 161 ? 16.761 -8.440 -3.080 1.00 38.25 161 GLU A N 1
ATOM 1292 C CA . GLU A 1 161 ? 16.782 -9.807 -2.557 1.00 38.25 161 GLU A CA 1
ATOM 1293 C C . GLU A 1 161 ? 15.829 -10.743 -3.324 1.00 38.25 161 GLU A C 1
ATOM 1295 O O . GLU A 1 161 ? 16.068 -11.948 -3.418 1.00 38.25 161 GLU A O 1
ATOM 1300 N N . LYS A 1 162 ? 14.775 -10.191 -3.945 1.00 43.12 162 LYS A N 1
ATOM 1301 C CA . LYS A 1 162 ? 13.803 -10.941 -4.762 1.00 43.12 162 LYS A CA 1
ATOM 1302 C C . LYS A 1 162 ? 14.025 -10.797 -6.270 1.00 43.12 162 LYS A C 1
ATOM 1304 O O . LYS A 1 162 ? 13.806 -11.763 -6.995 1.00 43.12 162 LYS A O 1
ATOM 1309 N N . HIS A 1 163 ? 14.488 -9.644 -6.750 1.00 38.44 163 HIS A N 1
ATOM 1310 C CA . HIS A 1 163 ? 14.823 -9.394 -8.152 1.00 38.44 163 HIS A CA 1
ATOM 1311 C C . HIS A 1 163 ? 15.939 -8.341 -8.237 1.00 38.44 163 HIS A C 1
ATOM 1313 O O . HIS A 1 163 ? 15.754 -7.208 -7.814 1.00 38.44 163 HIS A O 1
ATOM 1319 N N . LYS A 1 164 ? 17.104 -8.723 -8.789 1.00 34.06 164 LYS A N 1
ATOM 1320 C CA . LYS A 1 164 ? 18.296 -7.877 -9.034 1.00 34.06 164 LYS A CA 1
ATOM 1321 C C . LYS A 1 164 ? 17.957 -6.380 -9.126 1.00 34.06 164 LYS A C 1
ATOM 1323 O O . LYS A 1 164 ? 17.262 -6.022 -10.068 1.00 34.06 164 LYS A O 1
ATOM 1328 N N . LYS A 1 165 ? 18.480 -5.579 -8.176 1.00 35.31 165 LYS A N 1
ATOM 1329 C CA . LYS A 1 165 ? 18.482 -4.100 -8.087 1.00 35.31 165 LYS A CA 1
ATOM 1330 C C . LYS A 1 165 ? 17.380 -3.419 -8.901 1.00 35.31 165 LYS A C 1
ATOM 1332 O O . LYS A 1 165 ? 17.513 -3.363 -10.115 1.00 35.31 165 LYS A O 1
ATOM 1337 N N . ILE A 1 166 ? 16.400 -2.776 -8.255 1.00 36.31 166 ILE A N 1
ATOM 1338 C CA . ILE A 1 166 ? 15.720 -1.644 -8.908 1.00 36.31 166 ILE A CA 1
ATOM 1339 C C . ILE A 1 166 ? 16.692 -0.467 -8.888 1.00 36.31 166 ILE A C 1
ATOM 1341 O O . ILE A 1 166 ? 17.055 -0.001 -7.810 1.00 36.31 166 ILE A O 1
ATOM 1345 N N . PRO A 1 167 ? 17.182 -0.017 -10.041 1.00 36.41 167 PRO A N 1
ATOM 1346 C CA . PRO A 1 167 ? 18.207 1.010 -10.092 1.00 36.41 167 PRO A CA 1
ATOM 1347 C C . PRO A 1 167 ? 17.609 2.382 -10.386 1.00 36.41 167 PRO A C 1
ATOM 1349 O O . PRO A 1 167 ? 16.451 2.466 -10.783 1.00 36.41 167 PRO A O 1
ATOM 1352 N N . ARG A 1 168 ? 18.453 3.422 -10.299 1.00 36.97 168 ARG A N 1
ATOM 1353 C CA . ARG A 1 168 ? 18.185 4.867 -10.521 1.00 36.97 168 ARG A CA 1
ATOM 1354 C C . ARG A 1 168 ? 17.565 5.257 -11.878 1.00 36.97 168 ARG A C 1
ATOM 1356 O O . ARG A 1 168 ? 17.589 6.420 -12.265 1.00 36.97 168 ARG A O 1
ATOM 1363 N N . PHE A 1 169 ? 17.103 4.294 -12.659 1.00 38.72 169 PHE A N 1
ATOM 1364 C CA . PHE A 1 169 ? 16.572 4.489 -13.992 1.00 38.72 169 PHE A CA 1
ATOM 1365 C C . PHE A 1 169 ? 15.381 3.558 -14.164 1.00 38.72 169 PHE A C 1
ATOM 1367 O O . PHE A 1 169 ? 15.565 2.412 -14.557 1.00 38.72 169 PHE A O 1
ATOM 1374 N N . VAL A 1 170 ? 14.178 4.021 -13.844 1.00 46.31 170 VAL A N 1
ATOM 1375 C CA . VAL A 1 170 ? 12.960 3.228 -14.030 1.00 46.31 170 VAL A CA 1
ATOM 1376 C C . VAL A 1 170 ? 12.244 3.681 -15.301 1.00 46.31 170 VAL A C 1
ATOM 1378 O O . VAL A 1 170 ? 11.981 4.874 -15.464 1.00 46.31 170 VAL A O 1
ATOM 1381 N N . LEU A 1 171 ? 11.992 2.722 -16.198 1.00 44.53 171 LEU A N 1
ATOM 1382 C CA . LEU A 1 171 ? 11.262 2.897 -17.459 1.00 44.53 171 LEU A CA 1
ATOM 1383 C C . LEU A 1 171 ? 9.764 3.143 -17.274 1.00 44.53 171 LEU A C 1
ATOM 1385 O O . LEU A 1 171 ? 9.157 2.452 -16.427 1.00 44.53 171 LEU A O 1
#

pLDDT: mean 70.02, std 18.53, range [34.06, 96.06]

Radius of gyration: 20.14 Å; Cα contacts (8 Å, |Δi|>4): 162; chains: 1; bounding box: 47×32×55 Å

Solvent-accessible surface area (backbone atoms only — not comparable to full-atom values): 10337 Å² total; per-residue (Å²): 140,90,77,65,81,50,47,23,92,42,73,68,53,34,54,51,48,55,54,51,49,51,54,54,36,44,76,71,76,40,82,89,87,79,66,54,55,40,53,92,70,98,49,89,90,56,86,56,83,70,79,61,89,86,59,68,43,78,53,87,90,38,37,32,35,37,89,72,67,29,79,47,78,85,76,87,74,69,93,64,76,77,39,26,55,48,52,56,51,54,55,57,66,60,65,74,54,88,81,56,85,48,49,74,60,55,48,55,52,50,54,50,52,52,50,45,57,76,69,65,60,48,58,83,38,70,51,56,69,70,60,26,49,50,52,52,54,52,53,48,48,49,59,49,50,56,76,66,53,47,56,58,63,59,53,32,51,60,38,32,78,78,46,78,49,68,27,66,30,43,63

InterPro domains:
  IPR008042 Retrotransposon Pao-like, RNAseH-like domain [PF05380] (84-136)

Foldseek 3Di:
DDFDWDADADPVVRVVCVVVVQVVVVVVVDHDDAFEFLDDDPDPPDDHVDDDPDDFDQDPNWTADSPQRFTDQDQPDDPDLKDFLQRLVVSLVSPDDPPCLCVVVSVVSVVLSVVCVVVVGDRGHTDDNVSSVVSVVSVVVVVVCRVPPPNPPVVQVVCCVVPNGSHRTID

Organism: Araneus ventricosus (NCBI:txid182803)

Secondary structure (DSSP, 8-state):
--------SSHHHHHHHHHHHHHHHHHTT--------SS----TTS------S--EEEETTEEEETTTTEEE------S-S--BHHHHHHHHHH---TTSTTHHHHHHHHHHHHHHHHTT--TTSBPPHHHHHHHHHHHHHHHHHHHHH-SHHHHHHHHHHHSS---S---